Protein AF-A0A1W9WWT1-F1 (afdb_monomer_lite)

Secondary structure (DSSP, 8-state):
-HHHHHHIIIIIGGG--S-EEEEE--GGGGGG-HHHHHHHHHHHHHHHHHHHH-TTTTTEEEEEEE-SPP--SSGGG-GGGSS-EEEPPPPPHHHHHHHHHHTT----TTSTT----S-------------EEE-

Foldseek 3Di:
DVVVVCCCLVPPLVVDPAADEAEDEALVVCVVPPVVNLVVLLVVLVLVVCLVPPPSSVSYHYKYKHQDDDDDPDPSSHCVVDADKDWDDDDDPVRVVVVCVVVVHDDDPVVVPDDPPDDDPDDPPDPPRGIIIGD

Structure (mmCIF, N/CA/C/O backbone):
data_AF-A0A1W9WWT1-F1
#
_entry.id   AF-A0A1W9WWT1-F1
#
loop_
_atom_site.group_PDB
_atom_site.id
_atom_site.type_symbol
_atom_site.label_atom_id
_atom_site.label_alt_id
_atom_site.label_comp_id
_atom_site.label_asym_id
_atom_site.label_entity_id
_atom_site.label_seq_id
_atom_site.pdbx_PDB_ins_code
_atom_site.Cartn_x
_atom_site.Cartn_y
_atom_site.Cartn_z
_atom_site.occupancy
_atom_site.B_iso_or_equiv
_atom_site.auth_seq_id
_atom_site.auth_comp_id
_atom_site.auth_asym_id
_atom_site.auth_atom_id
_atom_site.pdbx_PDB_model_num
ATOM 1 N N . MET A 1 1 ? -7.079 11.645 14.188 1.00 66.00 1 MET A N 1
ATOM 2 C CA . MET A 1 1 ? -6.884 10.234 13.778 1.00 66.00 1 MET A CA 1
ATOM 3 C C . MET A 1 1 ? -8.153 9.390 13.941 1.00 66.00 1 MET A C 1
ATOM 5 O O . MET A 1 1 ? -8.537 8.754 12.972 1.00 66.00 1 MET A O 1
ATOM 9 N N . LEU A 1 2 ? -8.832 9.403 15.099 1.00 74.38 2 LEU A N 1
ATOM 10 C CA . LEU A 1 2 ? -10.027 8.569 15.352 1.00 74.38 2 LEU A CA 1
ATOM 11 C C . LEU A 1 2 ? -11.196 8.797 14.375 1.00 74.38 2 LEU A C 1
ATOM 13 O O . LEU A 1 2 ? -11.790 7.825 13.923 1.00 74.38 2 LEU A O 1
ATOM 17 N N . GLU A 1 3 ? -11.475 10.047 13.994 1.00 83.81 3 GLU A N 1
ATOM 18 C CA . GLU A 1 3 ? -12.557 10.383 13.048 1.00 83.81 3 GLU A CA 1
ATOM 19 C C . GLU A 1 3 ? -12.421 9.652 11.702 1.00 83.81 3 GLU A C 1
ATOM 21 O O . GLU A 1 3 ? -13.391 9.100 11.194 1.00 83.81 3 GLU A O 1
ATOM 26 N N . GLN A 1 4 ? -11.201 9.571 11.159 1.00 82.50 4 GLN A N 1
ATOM 27 C CA . GLN A 1 4 ? -10.942 8.924 9.865 1.00 82.50 4 GLN A CA 1
ATOM 28 C C . GLN A 1 4 ? -11.198 7.413 9.922 1.00 82.50 4 GLN A C 1
ATOM 30 O O . GLN A 1 4 ? -11.787 6.837 9.012 1.00 82.50 4 GLN A O 1
ATOM 35 N N . ILE A 1 5 ? -10.789 6.776 11.021 1.00 87.06 5 ILE A N 1
ATOM 36 C CA . ILE A 1 5 ? -10.984 5.340 11.262 1.00 87.06 5 ILE A CA 1
ATOM 37 C C . ILE A 1 5 ? -12.476 5.034 11.400 1.00 87.06 5 ILE A C 1
ATOM 39 O O . ILE A 1 5 ? -12.975 4.108 10.766 1.00 87.06 5 ILE A O 1
ATOM 43 N N . LEU A 1 6 ? -13.195 5.826 12.202 1.00 89.75 6 LEU A N 1
ATOM 44 C CA . LEU A 1 6 ? -14.630 5.649 12.407 1.00 89.75 6 LEU A CA 1
ATOM 45 C C . LEU A 1 6 ? -15.410 5.867 11.116 1.00 89.75 6 LEU A C 1
ATOM 47 O O . LEU A 1 6 ? -16.318 5.090 10.835 1.00 89.75 6 LEU A O 1
ATOM 51 N N . TYR A 1 7 ? -15.047 6.884 10.333 1.00 91.62 7 TYR A N 1
ATOM 52 C CA . TYR A 1 7 ? -15.685 7.141 9.052 1.00 91.62 7 TYR A CA 1
ATOM 53 C C . TYR A 1 7 ? -15.499 5.959 8.100 1.00 91.62 7 TYR A C 1
ATOM 55 O O . TYR A 1 7 ? -16.477 5.410 7.597 1.00 91.62 7 TYR A O 1
ATOM 63 N N . PHE A 1 8 ? -14.252 5.520 7.909 1.00 91.81 8 PHE A N 1
ATOM 64 C CA . PHE A 1 8 ? -13.938 4.421 7.000 1.00 91.81 8 PHE A CA 1
ATOM 65 C C . PHE A 1 8 ? -14.630 3.122 7.430 1.00 91.81 8 PHE A C 1
ATOM 67 O O . PHE A 1 8 ? -15.256 2.449 6.617 1.00 91.81 8 PHE A O 1
ATOM 74 N N . GLN A 1 9 ? -14.608 2.806 8.726 1.00 90.56 9 GLN A N 1
ATOM 75 C CA . GLN A 1 9 ? -15.267 1.615 9.250 1.00 90.56 9 GLN A CA 1
ATOM 76 C C . GLN A 1 9 ? -16.791 1.666 9.087 1.00 90.56 9 GLN A C 1
ATOM 78 O O . GLN A 1 9 ? -17.385 0.698 8.621 1.00 90.56 9 GLN A O 1
ATOM 83 N N . LYS A 1 10 ? -17.432 2.774 9.477 1.00 91.75 10 LYS A N 1
ATOM 84 C CA . LYS A 1 10 ? -18.900 2.875 9.518 1.00 91.75 10 LYS A CA 1
ATOM 85 C C . LYS A 1 10 ? -19.543 3.109 8.158 1.00 91.75 10 LYS A C 1
ATOM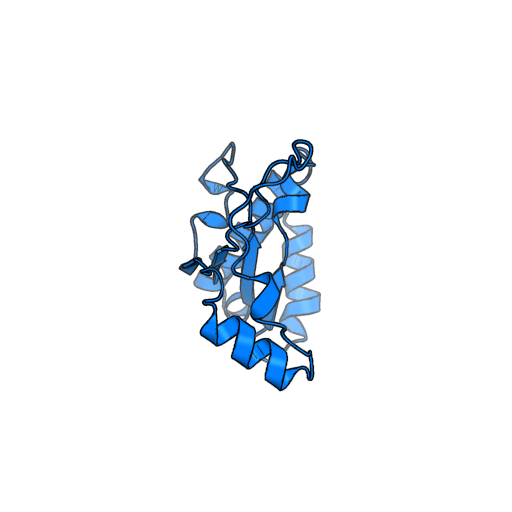 87 O O . LYS A 1 10 ? -20.696 2.739 7.996 1.00 91.75 10 LYS A O 1
ATOM 92 N N . HIS A 1 11 ? -18.840 3.752 7.229 1.00 92.62 11 HIS A N 1
ATOM 93 C CA . HIS A 1 11 ? -19.426 4.174 5.954 1.00 92.62 11 HIS A CA 1
ATOM 94 C C . HIS A 1 11 ? -18.840 3.469 4.737 1.00 92.62 11 HIS A C 1
ATOM 96 O O . HIS A 1 11 ? -19.489 3.452 3.698 1.00 92.62 11 HIS A O 1
ATOM 102 N N . ILE A 1 12 ? -17.629 2.915 4.835 1.00 91.69 12 ILE A N 1
ATOM 103 C CA . ILE A 1 12 ? -16.999 2.212 3.712 1.00 91.69 12 ILE A CA 1
ATOM 104 C C . ILE A 1 12 ? -16.980 0.711 3.985 1.00 91.69 12 ILE A C 1
ATOM 106 O O . ILE A 1 12 ? -17.581 -0.046 3.232 1.00 91.69 12 ILE A O 1
ATOM 110 N N . LEU A 1 13 ? -16.355 0.271 5.079 1.00 91.25 13 LEU A N 1
ATOM 111 C CA . LEU A 1 13 ? -16.226 -1.161 5.373 1.00 91.25 13 LEU A CA 1
ATOM 112 C C . LEU A 1 13 ? -17.570 -1.817 5.711 1.00 91.25 13 LEU A C 1
ATOM 114 O O . LEU A 1 13 ? -17.806 -2.944 5.293 1.00 91.25 13 LEU A O 1
ATOM 118 N N . ALA A 1 14 ? -18.462 -1.117 6.417 1.00 91.19 14 ALA A N 1
ATOM 119 C CA . ALA A 1 14 ? -19.783 -1.646 6.766 1.00 91.19 14 ALA A CA 1
ATOM 120 C C . ALA A 1 14 ? -20.691 -1.909 5.548 1.00 91.19 14 ALA A C 1
ATOM 122 O O . ALA A 1 14 ? -21.569 -2.764 5.622 1.00 91.19 14 ALA A O 1
ATOM 123 N N . GLU A 1 15 ? -20.477 -1.200 4.439 1.00 92.44 15 GLU A N 1
ATOM 124 C CA . GLU A 1 15 ? -21.291 -1.316 3.220 1.00 92.44 15 GLU A CA 1
ATOM 125 C C . GLU A 1 15 ? -20.749 -2.379 2.245 1.00 92.44 15 GLU A C 1
ATOM 127 O O . GLU A 1 15 ? -21.409 -2.739 1.268 1.00 92.44 15 GLU A O 1
ATOM 132 N N . ILE A 1 16 ? -19.540 -2.898 2.488 1.00 91.00 16 ILE A N 1
ATOM 133 C CA . ILE A 1 16 ? -18.864 -3.839 1.593 1.00 91.00 16 ILE A CA 1
ATOM 134 C C . ILE A 1 16 ? -18.933 -5.247 2.182 1.00 91.00 16 ILE A C 1
ATOM 136 O O . ILE A 1 16 ? -18.226 -5.602 3.123 1.00 91.00 16 ILE A O 1
ATOM 140 N N . ASN A 1 17 ? -19.752 -6.094 1.560 1.00 85.12 17 ASN A N 1
ATOM 141 C CA . ASN A 1 17 ? -19.860 -7.511 1.898 1.00 85.12 17 ASN A CA 1
ATOM 142 C C . ASN A 1 17 ? -18.756 -8.322 1.195 1.00 85.12 17 ASN A C 1
ATOM 144 O O . ASN A 1 17 ? -19.019 -9.037 0.229 1.00 85.12 17 ASN A O 1
ATOM 148 N N . GLY A 1 18 ? -17.506 -8.184 1.646 1.00 88.19 18 GLY A N 1
ATOM 149 C CA . GLY A 1 18 ? -16.369 -8.935 1.102 1.00 88.19 18 GLY A CA 1
ATOM 150 C C . GLY A 1 18 ? -15.008 -8.271 1.333 1.00 88.19 18 GLY A C 1
ATOM 151 O O . GLY A 1 18 ? -14.938 -7.221 1.971 1.00 88.19 18 GLY A O 1
ATOM 152 N N . PRO A 1 19 ? -13.915 -8.876 0.830 1.00 90.25 19 PRO A N 1
ATOM 153 C CA . PRO A 1 19 ? -12.591 -8.268 0.882 1.00 90.25 19 PRO A CA 1
ATOM 154 C C . PRO A 1 19 ? -12.536 -6.992 0.027 1.00 90.25 19 PRO A C 1
ATOM 156 O O . PRO A 1 19 ? -12.959 -6.987 -1.129 1.00 90.25 19 PRO A O 1
ATOM 159 N N . LEU A 1 20 ? -11.985 -5.919 0.593 1.00 92.69 20 LEU A N 1
ATOM 160 C CA . LEU A 1 20 ? -11.698 -4.657 -0.078 1.00 92.69 20 LEU A CA 1
ATOM 161 C C . LEU A 1 20 ? -10.186 -4.516 -0.247 1.00 92.69 20 LEU A C 1
ATOM 163 O O . LEU A 1 20 ? -9.459 -4.398 0.735 1.00 92.69 20 LEU A O 1
ATOM 167 N N . THR A 1 21 ? -9.712 -4.443 -1.486 1.00 93.44 21 THR A N 1
ATOM 168 C CA . THR A 1 21 ? -8.308 -4.130 -1.771 1.00 93.44 21 THR A CA 1
ATOM 169 C C . THR A 1 21 ? -8.165 -2.656 -2.141 1.00 93.44 21 THR A C 1
ATOM 171 O O . THR A 1 21 ? -8.737 -2.201 -3.131 1.00 93.44 21 THR A O 1
ATOM 174 N N . LEU A 1 22 ? -7.376 -1.907 -1.370 1.00 93.56 22 LEU A N 1
ATOM 175 C CA . LEU A 1 22 ? -7.042 -0.510 -1.636 1.00 93.56 22 LEU A CA 1
ATOM 176 C C . LEU A 1 22 ? -5.618 -0.408 -2.191 1.00 93.56 22 LEU A C 1
ATOM 178 O O . LEU A 1 22 ? -4.646 -0.558 -1.454 1.00 93.56 22 LEU A O 1
ATOM 182 N N . GLY A 1 23 ? -5.505 -0.124 -3.489 1.00 94.31 23 GLY A N 1
ATOM 183 C CA . GLY A 1 23 ? -4.231 0.136 -4.158 1.00 94.31 23 GLY A CA 1
ATOM 184 C C . GLY A 1 23 ? -3.884 1.622 -4.187 1.00 94.31 23 GLY A C 1
ATOM 185 O O . GLY A 1 23 ? -4.641 2.429 -4.721 1.00 94.31 23 GLY A O 1
ATOM 186 N N . LEU A 1 24 ? -2.726 1.975 -3.641 1.00 93.94 24 LEU A N 1
ATOM 187 C CA . LEU A 1 24 ? -2.171 3.323 -3.627 1.00 93.94 24 LEU A CA 1
ATOM 188 C C . LEU A 1 24 ? -0.910 3.343 -4.497 1.00 93.94 24 LEU A C 1
ATOM 190 O O . LEU A 1 24 ? 0.108 2.774 -4.106 1.00 93.94 24 LEU A O 1
ATOM 194 N N . ASP A 1 25 ? -0.979 3.984 -5.666 1.00 92.19 25 ASP A N 1
ATOM 195 C CA . ASP A 1 25 ? 0.183 4.175 -6.548 1.00 92.19 25 ASP A CA 1
ATOM 196 C C . ASP A 1 25 ? 0.885 5.514 -6.285 1.00 92.19 25 ASP A C 1
ATOM 198 O O . ASP A 1 25 ? 0.258 6.487 -5.858 1.00 92.19 25 ASP A O 1
ATOM 202 N N . ASP A 1 26 ? 2.191 5.564 -6.554 1.00 90.25 26 ASP A N 1
ATOM 203 C CA . ASP A 1 26 ? 3.059 6.733 -6.359 1.00 90.25 26 ASP A CA 1
ATOM 204 C C . ASP A 1 26 ? 2.933 7.399 -4.968 1.00 90.25 26 ASP A C 1
ATOM 206 O O . ASP A 1 26 ? 2.908 8.634 -4.851 1.00 90.25 26 ASP A O 1
ATOM 210 N N . VAL A 1 27 ? 2.868 6.607 -3.889 1.00 89.44 27 VAL A N 1
ATOM 211 C CA . VAL A 1 27 ? 2.739 7.139 -2.513 1.00 89.44 27 VAL A CA 1
ATOM 212 C C . VAL A 1 27 ? 3.887 8.087 -2.145 1.00 89.44 27 VAL A C 1
ATOM 214 O O . VAL A 1 27 ? 3.712 9.002 -1.337 1.00 89.44 27 VAL A O 1
ATOM 217 N N . ASP A 1 28 ? 5.034 7.961 -2.813 1.00 87.81 28 ASP A N 1
ATOM 218 C CA . ASP A 1 28 ? 6.173 8.857 -2.643 1.00 87.81 28 ASP A CA 1
ATOM 219 C C . ASP A 1 28 ? 5.906 10.330 -3.000 1.00 87.81 28 ASP A C 1
ATOM 221 O O . ASP A 1 28 ? 6.618 11.219 -2.527 1.00 87.81 28 ASP A O 1
ATOM 225 N N . LYS A 1 29 ? 4.829 10.645 -3.733 1.00 90.31 29 LYS A N 1
ATOM 226 C CA . LYS A 1 29 ? 4.405 12.040 -3.959 1.00 90.31 29 LYS A CA 1
ATOM 227 C C . LYS A 1 29 ? 4.067 12.767 -2.658 1.00 90.31 29 LYS A C 1
ATOM 229 O O . LYS A 1 29 ? 4.310 13.972 -2.560 1.00 90.31 29 LYS A O 1
ATOM 234 N N . VAL A 1 30 ? 3.547 12.050 -1.660 1.00 89.88 30 VAL A N 1
ATOM 235 C CA . VAL A 1 30 ? 3.163 12.627 -0.363 1.00 89.88 30 VAL A CA 1
ATOM 236 C C . VAL A 1 30 ? 4.397 13.038 0.450 1.00 89.88 30 VAL A C 1
ATOM 238 O O . VAL A 1 30 ? 4.313 13.958 1.259 1.00 89.88 30 VAL A O 1
ATOM 241 N N . PHE A 1 31 ? 5.575 12.456 0.185 1.00 87.19 31 PHE A N 1
ATOM 242 C CA . PHE A 1 31 ? 6.808 12.741 0.938 1.00 87.19 31 PHE A CA 1
ATOM 243 C C . PHE A 1 31 ? 7.258 14.203 0.831 1.00 87.19 31 PHE A C 1
ATOM 245 O O . PHE A 1 31 ? 7.958 14.705 1.706 1.00 87.19 31 PHE A O 1
ATOM 252 N N . LYS A 1 32 ? 6.808 14.912 -0.212 1.00 88.19 32 LYS A N 1
ATOM 253 C CA . LYS A 1 32 ? 7.063 16.345 -0.419 1.00 88.19 32 LYS A CA 1
ATOM 254 C C . LYS A 1 32 ? 6.293 17.249 0.550 1.00 88.19 32 LYS A C 1
ATOM 256 O O . LYS A 1 32 ? 6.539 18.452 0.561 1.00 88.19 32 LYS A O 1
ATOM 261 N N . TYR A 1 33 ? 5.374 16.696 1.345 1.00 90.69 33 TYR A N 1
ATOM 262 C CA . TYR A 1 33 ? 4.498 17.432 2.256 1.00 90.69 33 TYR A CA 1
ATOM 263 C C . TYR A 1 33 ? 4.717 16.973 3.710 1.00 90.69 33 TYR A C 1
ATOM 265 O O . TYR A 1 33 ? 3.968 16.130 4.211 1.00 90.69 33 TYR A O 1
ATOM 273 N N . PRO A 1 34 ? 5.710 17.544 4.423 1.00 83.44 34 PRO A N 1
ATOM 274 C CA . PRO A 1 34 ? 6.084 17.122 5.777 1.00 83.44 34 PRO A CA 1
ATOM 275 C C . PRO A 1 34 ? 4.934 17.151 6.790 1.00 83.44 34 PRO A C 1
ATOM 277 O O . PRO A 1 34 ? 4.878 16.313 7.682 1.00 83.44 34 PRO A O 1
ATOM 280 N N . TYR A 1 35 ? 3.992 18.084 6.630 1.00 85.75 35 TYR A N 1
ATOM 281 C CA . TYR A 1 35 ? 2.838 18.235 7.522 1.00 85.75 35 TYR A CA 1
ATOM 282 C C . TYR A 1 35 ? 1.765 17.154 7.346 1.00 85.75 35 TYR A C 1
ATOM 284 O O . TYR A 1 35 ? 0.903 17.019 8.205 1.00 85.75 35 TYR A O 1
ATOM 292 N N . ILE A 1 36 ? 1.782 16.417 6.231 1.00 87.75 36 ILE A N 1
ATOM 293 C CA . ILE A 1 36 ? 0.744 15.435 5.880 1.00 87.75 36 ILE A CA 1
ATOM 294 C C . ILE A 1 36 ? 1.310 14.016 5.917 1.00 87.75 36 ILE A C 1
ATOM 296 O O . ILE A 1 36 ? 0.615 13.089 6.323 1.00 87.75 36 ILE A O 1
ATOM 300 N N . VAL A 1 37 ? 2.568 13.838 5.499 1.00 88.50 37 VAL A N 1
ATOM 301 C CA . VAL A 1 37 ? 3.165 12.517 5.266 1.00 88.50 37 VAL A CA 1
ATOM 302 C C . VAL A 1 37 ? 3.126 11.606 6.491 1.00 88.50 37 VAL A C 1
ATOM 304 O O . VAL A 1 37 ? 2.697 10.464 6.371 1.00 88.50 37 VAL A O 1
ATOM 307 N N . GLU A 1 38 ? 3.510 12.101 7.667 1.00 85.44 38 GLU A N 1
ATOM 308 C CA . GLU A 1 38 ? 3.569 11.292 8.892 1.00 85.44 38 GLU A CA 1
ATOM 309 C C . GLU A 1 38 ? 2.170 10.845 9.345 1.00 85.44 38 GLU A C 1
ATOM 311 O O . GLU A 1 38 ? 1.979 9.690 9.729 1.00 85.44 38 GLU A O 1
ATOM 316 N N . ASP A 1 39 ? 1.174 11.729 9.256 1.00 87.25 39 ASP A N 1
ATOM 317 C CA . ASP A 1 39 ? -0.205 11.412 9.638 1.00 87.25 39 ASP A CA 1
ATOM 318 C C . ASP A 1 39 ? -0.870 10.474 8.625 1.00 87.25 39 ASP A C 1
ATOM 320 O O . ASP A 1 39 ? -1.577 9.542 9.013 1.00 87.25 39 ASP A O 1
ATOM 324 N N . PHE A 1 40 ? -0.610 10.678 7.331 1.00 90.06 40 PHE A N 1
ATOM 325 C CA . PHE A 1 40 ? -1.118 9.824 6.262 1.00 90.06 40 PHE A CA 1
ATOM 326 C C . PHE A 1 40 ? -0.539 8.406 6.346 1.00 90.06 40 PHE A C 1
ATOM 328 O O . PHE A 1 40 ? -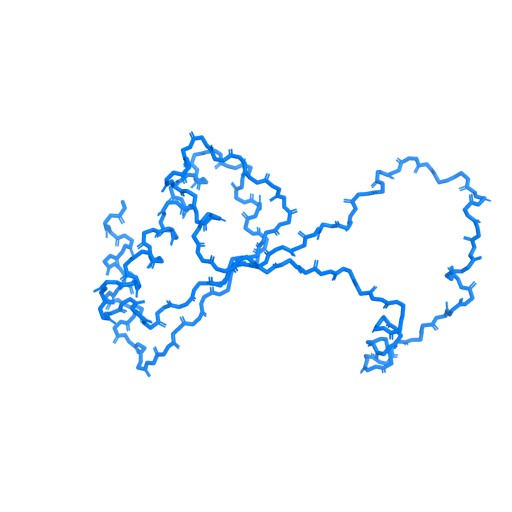1.287 7.431 6.374 1.00 90.06 40 PHE A O 1
ATOM 335 N N . LEU A 1 41 ? 0.786 8.278 6.444 1.00 88.69 41 LEU A N 1
ATOM 336 C CA . LEU A 1 41 ? 1.458 6.983 6.568 1.00 88.69 41 LEU A CA 1
ATOM 337 C C . LEU A 1 41 ? 1.103 6.283 7.886 1.00 88.69 41 LEU A C 1
ATOM 339 O O . LEU A 1 41 ? 0.837 5.080 7.891 1.00 88.69 41 LEU A O 1
ATOM 343 N N . GLY A 1 42 ? 1.009 7.043 8.982 1.00 88.38 42 GLY A N 1
ATOM 344 C CA . GLY A 1 42 ? 0.555 6.533 10.272 1.00 88.38 42 GLY A CA 1
ATOM 345 C C . GLY A 1 42 ? -0.881 6.006 10.226 1.00 88.38 42 GLY A C 1
ATOM 346 O O . GLY A 1 42 ? -1.170 4.970 10.819 1.00 88.38 42 GLY A O 1
ATOM 347 N N . MET A 1 43 ? -1.777 6.661 9.483 1.00 91.06 43 MET A N 1
ATOM 348 C CA . MET A 1 43 ? -3.141 6.171 9.268 1.00 91.06 43 MET A CA 1
ATOM 349 C C . MET A 1 43 ? -3.149 4.820 8.540 1.00 91.06 43 MET A C 1
ATOM 351 O O . MET A 1 43 ? -3.804 3.894 9.014 1.00 91.06 43 MET A O 1
ATOM 355 N N . LEU A 1 44 ? -2.389 4.679 7.446 1.00 91.44 44 LEU A N 1
ATOM 356 C CA . LEU A 1 44 ? -2.276 3.407 6.715 1.00 91.44 44 LEU A CA 1
ATOM 357 C C . LEU A 1 44 ? -1.730 2.288 7.606 1.00 91.44 44 LEU A C 1
ATOM 359 O O . LEU A 1 44 ? -2.239 1.169 7.585 1.00 91.44 44 LEU A O 1
ATOM 363 N N . ARG A 1 45 ? -0.733 2.606 8.439 1.00 89.00 45 ARG A N 1
ATOM 364 C CA . ARG A 1 45 ? -0.185 1.671 9.422 1.00 89.00 45 ARG A CA 1
ATOM 365 C C . ARG A 1 45 ? -1.248 1.203 10.418 1.00 89.00 45 ARG A C 1
ATOM 367 O O . ARG A 1 45 ? -1.368 0.008 10.662 1.00 89.00 45 ARG A O 1
ATOM 374 N N . VAL A 1 46 ? -2.040 2.125 10.966 1.00 90.62 46 VAL A N 1
ATOM 375 C CA . VAL A 1 46 ? -3.124 1.780 11.899 1.00 90.62 46 VAL A CA 1
ATOM 376 C C . VAL A 1 46 ? -4.181 0.905 11.227 1.00 90.62 46 VAL A C 1
ATOM 378 O O . VAL A 1 46 ? -4.674 -0.028 11.853 1.00 90.62 46 VAL A O 1
ATOM 381 N N . TRP A 1 47 ? -4.527 1.173 9.968 1.00 91.88 47 TRP A N 1
ATOM 382 C CA . TRP A 1 47 ? -5.482 0.354 9.216 1.00 91.88 47 TRP A CA 1
ATOM 383 C C . TRP A 1 47 ? -4.970 -1.071 8.999 1.00 91.88 47 TRP A C 1
ATOM 385 O O . TRP A 1 47 ? -5.701 -2.021 9.270 1.00 91.88 47 TRP A O 1
ATOM 395 N N . HIS A 1 48 ? -3.705 -1.218 8.591 1.00 89.94 48 HIS A N 1
ATOM 396 C CA . HIS A 1 48 ? -3.052 -2.521 8.469 1.00 89.94 48 HIS A CA 1
ATOM 397 C C . HIS A 1 48 ? -3.048 -3.282 9.805 1.00 89.94 48 HIS A C 1
ATOM 399 O O . HIS A 1 48 ? -3.462 -4.438 9.862 1.00 89.94 48 HIS A O 1
ATOM 405 N N . ASP A 1 49 ? -2.626 -2.636 10.896 1.00 89.94 49 ASP A N 1
ATOM 406 C CA . ASP A 1 49 ? -2.522 -3.289 12.207 1.00 89.94 49 ASP A CA 1
ATOM 407 C C . ASP A 1 49 ? -3.900 -3.708 12.748 1.00 89.94 49 ASP A C 1
ATOM 409 O O . ASP A 1 49 ? -4.049 -4.808 13.284 1.00 89.94 49 ASP A O 1
ATOM 413 N N . ARG A 1 50 ? -4.937 -2.882 12.542 1.00 90.81 50 ARG A N 1
ATOM 414 C CA . ARG A 1 50 ? -6.331 -3.249 12.847 1.00 90.81 50 ARG A CA 1
ATOM 415 C C . ARG A 1 50 ? -6.797 -4.440 12.026 1.00 90.81 50 ARG A C 1
ATOM 417 O O . ARG A 1 50 ? -7.493 -5.290 12.570 1.00 90.81 50 ARG A O 1
ATOM 424 N N . GLY A 1 51 ? -6.383 -4.544 10.765 1.00 89.56 51 GLY A N 1
ATOM 425 C CA . GLY A 1 51 ? -6.680 -5.694 9.911 1.00 89.56 51 GLY A CA 1
ATOM 426 C C . GLY A 1 51 ? -6.192 -7.028 10.476 1.00 89.56 51 GLY A C 1
ATOM 427 O O . GLY A 1 51 ? -6.763 -8.060 10.157 1.00 89.56 51 GLY A O 1
ATOM 428 N N . GLN A 1 52 ? -5.210 -7.028 11.380 1.00 87.00 52 GLN A N 1
ATOM 429 C CA . GLN A 1 52 ? -4.728 -8.251 12.027 1.00 87.00 52 GLN A CA 1
ATOM 430 C C . GLN A 1 52 ? -5.547 -8.655 13.264 1.00 87.00 52 GLN A C 1
ATOM 432 O O . GLN A 1 52 ? -5.495 -9.809 13.687 1.00 87.00 52 GLN A O 1
ATOM 437 N N . GLN A 1 53 ? -6.295 -7.724 13.866 1.00 87.88 53 GLN A N 1
ATOM 438 C CA . GLN A 1 53 ? -6.942 -7.915 15.174 1.00 87.88 53 GLN A CA 1
ATOM 439 C C . GLN A 1 53 ? -8.467 -7.750 15.147 1.00 87.88 53 GLN A C 1
ATOM 441 O O . GLN A 1 53 ? -9.169 -8.385 15.931 1.00 87.88 53 GLN A O 1
ATOM 446 N N . GLU A 1 54 ? -8.996 -6.904 14.266 1.00 89.56 54 GLU A N 1
ATOM 447 C CA . GLU A 1 54 ? -10.399 -6.499 14.240 1.00 89.56 54 GLU A CA 1
ATOM 448 C C . GLU A 1 54 ? -11.114 -7.078 13.013 1.00 89.56 54 GLU A C 1
ATOM 450 O O . GLU A 1 54 ? -10.750 -6.787 11.875 1.00 89.56 54 GLU A O 1
ATOM 455 N N . ALA A 1 55 ? -12.193 -7.837 13.232 1.00 86.19 55 ALA A N 1
ATOM 456 C CA . ALA A 1 55 ? -12.935 -8.519 12.162 1.00 86.19 55 ALA A CA 1
ATOM 457 C C . ALA A 1 55 ? -13.411 -7.581 11.036 1.00 86.19 55 ALA A C 1
ATOM 459 O O . ALA A 1 55 ? -13.360 -7.941 9.866 1.00 86.19 55 ALA A O 1
ATOM 460 N N . HIS A 1 56 ? -13.818 -6.353 11.376 1.00 85.00 56 HIS A N 1
ATOM 461 C CA . HIS A 1 56 ? -14.259 -5.357 10.393 1.00 85.00 56 HIS A CA 1
ATOM 462 C C . HIS A 1 56 ? -13.131 -4.892 9.462 1.00 85.00 56 HIS A C 1
ATOM 464 O O . HIS A 1 56 ? -13.408 -4.455 8.353 1.00 85.00 56 HIS A O 1
ATOM 470 N N . TRP A 1 57 ? -11.876 -4.965 9.915 1.00 91.31 57 TRP A N 1
ATOM 471 C CA . TRP A 1 57 ? -10.696 -4.511 9.179 1.00 91.31 57 TRP A CA 1
ATOM 472 C C . TRP A 1 57 ? -9.957 -5.659 8.482 1.00 91.31 57 TRP A C 1
ATOM 474 O O . TRP A 1 57 ? -9.181 -5.399 7.572 1.00 91.31 57 TRP A O 1
ATOM 484 N N . GLN A 1 58 ? -10.207 -6.919 8.859 1.00 88.50 58 GLN A N 1
ATOM 485 C CA . GLN A 1 58 ? -9.601 -8.111 8.236 1.00 88.50 58 GLN A CA 1
ATOM 486 C C . GLN A 1 58 ? -9.919 -8.251 6.742 1.00 88.50 58 GLN A C 1
ATOM 488 O O . GLN A 1 58 ? -9.190 -8.910 6.005 1.00 88.50 58 GLN A O 1
ATOM 493 N N . THR A 1 59 ? -11.011 -7.641 6.284 1.00 89.00 59 THR A N 1
ATOM 494 C CA . THR A 1 59 ? -11.380 -7.610 4.868 1.00 89.00 59 THR A CA 1
ATOM 495 C C . THR A 1 59 ? -10.579 -6.580 4.077 1.00 89.00 59 THR A C 1
ATOM 497 O O . THR A 1 59 ? -10.537 -6.677 2.853 1.00 89.00 59 THR A O 1
ATOM 500 N N . LEU A 1 60 ? -9.929 -5.614 4.735 1.00 92.81 60 LEU A N 1
ATOM 501 C CA . LEU A 1 60 ? -9.135 -4.584 4.078 1.00 92.81 60 LEU A CA 1
ATOM 502 C C . LEU A 1 60 ? -7.725 -5.099 3.769 1.00 92.81 60 LEU A C 1
ATOM 504 O O . LEU A 1 60 ? -6.961 -5.447 4.664 1.00 92.81 60 LEU A O 1
ATOM 508 N N . GLN A 1 61 ? -7.357 -5.059 2.495 1.00 91.75 61 GLN A N 1
ATOM 509 C CA . GLN A 1 61 ? -6.009 -5.329 2.005 1.00 91.75 61 GLN A CA 1
ATOM 510 C C . GLN A 1 61 ? -5.425 -4.040 1.440 1.00 91.75 61 GLN A C 1
ATOM 512 O O . GLN A 1 61 ? -6.050 -3.390 0.601 1.00 91.75 61 GLN A O 1
ATOM 517 N N . LEU A 1 62 ? -4.235 -3.653 1.888 1.00 92.75 62 LEU A N 1
ATOM 518 C CA . LEU A 1 62 ? -3.569 -2.444 1.414 1.00 92.75 62 LEU A CA 1
ATOM 519 C C . LEU A 1 62 ? -2.466 -2.828 0.436 1.00 92.75 62 LEU A C 1
ATOM 521 O O . LEU A 1 62 ? -1.604 -3.624 0.772 1.00 92.75 62 LEU A O 1
ATOM 525 N N . ILE A 1 63 ? -2.471 -2.225 -0.752 1.00 92.69 63 ILE A N 1
ATOM 526 C CA . ILE A 1 63 ? -1.366 -2.334 -1.703 1.00 92.69 63 ILE A CA 1
ATOM 527 C C . ILE A 1 63 ? -0.701 -0.972 -1.821 1.00 92.69 63 ILE A C 1
ATOM 529 O O . ILE A 1 63 ? -1.274 -0.053 -2.399 1.00 92.69 63 ILE A O 1
ATOM 533 N N . ILE A 1 64 ? 0.505 -0.824 -1.278 1.00 91.19 64 ILE A N 1
ATOM 534 C CA . ILE A 1 64 ? 1.231 0.453 -1.282 1.00 91.19 64 ILE A CA 1
ATOM 535 C C . ILE A 1 64 ? 2.369 0.375 -2.288 1.00 91.19 64 ILE A C 1
ATOM 537 O O . ILE A 1 64 ? 3.334 -0.354 -2.067 1.00 91.19 64 ILE A O 1
ATOM 541 N N . VAL A 1 65 ? 2.280 1.150 -3.368 1.00 90.69 65 VAL A N 1
ATOM 542 C CA . VAL A 1 65 ? 3.331 1.253 -4.379 1.00 90.69 65 VAL A CA 1
ATOM 543 C C . VAL A 1 65 ? 4.106 2.551 -4.196 1.00 90.69 65 VAL A C 1
ATOM 545 O O . VAL A 1 65 ? 3.545 3.648 -4.168 1.00 90.69 65 VAL A O 1
ATOM 548 N N . HIS A 1 66 ? 5.422 2.425 -4.063 1.00 87.81 66 HIS A N 1
ATOM 549 C CA . HIS A 1 66 ? 6.328 3.561 -3.960 1.00 87.81 66 HIS A CA 1
ATOM 550 C C . HIS A 1 66 ? 7.617 3.292 -4.728 1.00 87.81 66 HIS A C 1
ATOM 552 O O . HIS A 1 66 ? 8.020 2.145 -4.944 1.00 87.81 66 HIS A O 1
ATOM 558 N N . SER A 1 67 ? 8.270 4.369 -5.149 1.00 83.31 67 SER A N 1
ATOM 559 C CA . SER A 1 67 ? 9.485 4.283 -5.958 1.00 83.31 67 SER A CA 1
ATOM 560 C C . SER A 1 67 ? 10.728 4.900 -5.325 1.00 83.31 67 SER A C 1
ATOM 562 O O . SER A 1 67 ? 11.853 4.550 -5.685 1.00 83.31 67 SER A O 1
ATOM 564 N N . GLN A 1 68 ? 10.526 5.801 -4.368 1.00 78.25 68 GLN A N 1
ATOM 565 C CA . GLN A 1 68 ? 11.587 6.436 -3.601 1.00 78.25 68 GLN A CA 1
ATOM 566 C C . GLN A 1 68 ? 11.719 5.751 -2.243 1.00 78.25 68 GLN A C 1
ATOM 568 O O . GLN A 1 68 ? 10.735 5.260 -1.680 1.00 78.25 68 GLN A O 1
ATOM 573 N N . GLU A 1 69 ? 12.940 5.714 -1.716 1.00 70.00 69 GLU A N 1
ATOM 574 C CA . GLU A 1 69 ? 13.165 5.274 -0.343 1.00 70.00 69 GLU A CA 1
ATOM 575 C C . GLU A 1 69 ? 12.740 6.392 0.615 1.00 70.00 69 GLU A C 1
ATOM 577 O O . GLU A 1 69 ? 13.171 7.537 0.487 1.00 70.00 69 GLU A O 1
ATOM 582 N N . TYR A 1 70 ? 11.855 6.057 1.553 1.00 72.88 70 TYR A N 1
ATOM 583 C CA . TYR A 1 70 ? 11.414 6.959 2.609 1.00 72.88 70 TYR A CA 1
ATOM 584 C C . TYR A 1 70 ? 12.118 6.594 3.906 1.00 72.88 70 TYR A C 1
ATOM 586 O O . TYR A 1 70 ? 11.989 5.464 4.379 1.00 72.88 70 TYR A O 1
ATOM 594 N N . THR A 1 71 ? 12.823 7.556 4.495 1.00 71.06 71 THR A N 1
ATOM 595 C CA . THR A 1 71 ? 13.404 7.416 5.831 1.00 71.06 71 THR A CA 1
ATOM 596 C C . THR A 1 71 ? 12.478 8.121 6.823 1.00 71.06 71 THR A C 1
ATOM 598 O O . THR A 1 71 ? 12.579 9.341 6.970 1.00 71.06 71 THR A O 1
ATOM 6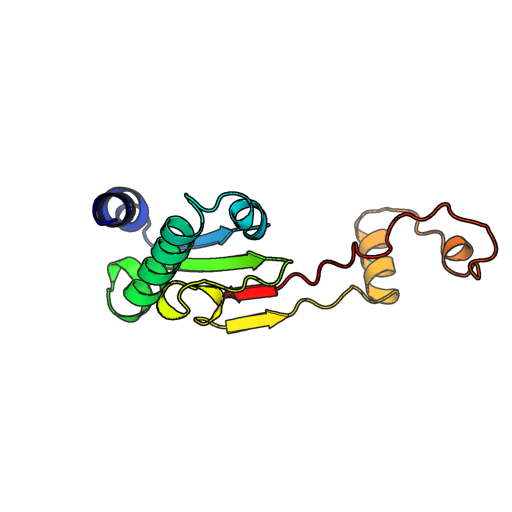01 N N . PRO A 1 72 ? 11.535 7.403 7.463 1.00 68.50 72 PRO A N 1
ATOM 602 C CA . PRO A 1 72 ? 10.620 8.001 8.429 1.00 68.50 72 PRO A CA 1
ATOM 603 C C . PRO A 1 72 ? 11.396 8.586 9.609 1.00 68.50 72 PRO A C 1
ATOM 605 O O . PRO A 1 72 ? 12.368 7.989 10.076 1.00 68.50 72 PRO A O 1
ATOM 608 N N . SER A 1 73 ? 10.920 9.708 10.151 1.00 66.75 73 SER A N 1
ATOM 609 C CA . SER A 1 73 ? 11.449 10.238 11.415 1.00 66.75 73 SER A CA 1
ATOM 610 C C . SER A 1 73 ? 11.109 9.319 12.599 1.00 66.75 73 SER A C 1
ATOM 612 O O . SER A 1 73 ? 11.851 9.244 13.578 1.00 66.75 73 SER A O 1
ATOM 614 N N . ASN A 1 74 ? 10.010 8.561 12.476 1.00 68.81 74 ASN A N 1
ATOM 615 C CA . ASN A 1 74 ? 9.567 7.550 13.427 1.00 68.81 74 ASN A CA 1
ATOM 616 C C . ASN A 1 74 ? 9.239 6.223 12.722 1.00 68.81 74 ASN A C 1
ATOM 618 O O . ASN A 1 74 ? 8.219 6.082 12.047 1.00 68.81 74 ASN A O 1
ATOM 622 N N . ILE A 1 75 ? 10.078 5.211 12.947 1.00 64.31 75 ILE A N 1
ATOM 623 C CA . ILE A 1 75 ? 9.969 3.870 12.345 1.00 64.31 75 ILE A CA 1
ATOM 624 C C . ILE A 1 75 ? 8.606 3.212 12.626 1.00 64.31 75 ILE A C 1
ATOM 626 O O . ILE A 1 75 ? 8.079 2.506 11.766 1.00 64.31 75 ILE A O 1
ATOM 630 N N . ASN A 1 76 ? 8.000 3.483 13.787 1.00 63.16 76 ASN A N 1
ATOM 631 C CA . ASN A 1 76 ? 6.714 2.899 14.184 1.00 63.16 76 ASN A CA 1
ATOM 632 C C . ASN A 1 76 ? 5.516 3.489 13.427 1.00 63.16 76 ASN A C 1
ATOM 634 O O . ASN A 1 76 ? 4.429 2.922 13.479 1.00 63.16 76 ASN A O 1
ATOM 638 N N . ARG A 1 77 ? 5.698 4.613 12.725 1.00 67.94 77 ARG A N 1
ATOM 639 C CA . ARG A 1 77 ? 4.655 5.253 11.906 1.00 67.94 77 ARG A CA 1
ATOM 640 C C . ARG A 1 77 ? 4.746 4.898 10.427 1.00 67.94 77 ARG A C 1
ATOM 642 O O . ARG A 1 77 ? 3.879 5.275 9.649 1.00 67.94 77 ARG A O 1
ATOM 649 N N . SER A 1 78 ? 5.777 4.152 10.043 1.00 75.81 78 SER A N 1
ATOM 650 C CA . SER A 1 78 ? 5.967 3.727 8.666 1.00 75.81 78 SER A CA 1
ATOM 651 C C . SER A 1 78 ? 5.144 2.473 8.361 1.00 75.81 78 SER A C 1
ATOM 653 O O . SER A 1 78 ? 5.321 1.454 9.043 1.00 75.81 78 SER A O 1
ATOM 655 N N . PRO A 1 79 ? 4.292 2.495 7.320 1.00 75.81 79 PRO A N 1
ATOM 656 C CA . PRO A 1 79 ? 3.669 1.292 6.793 1.00 75.81 79 PRO A CA 1
ATOM 657 C C . PRO A 1 79 ? 4.673 0.457 5.987 1.00 75.81 79 PRO A C 1
ATOM 659 O O . PRO A 1 79 ? 4.402 -0.695 5.698 1.00 75.81 79 PRO A O 1
ATOM 662 N N . PHE A 1 80 ? 5.854 0.994 5.650 1.00 73.56 80 PHE A N 1
ATOM 663 C CA . PHE A 1 80 ? 6.821 0.311 4.783 1.00 73.56 80 PHE A CA 1
ATOM 664 C C . PHE A 1 80 ? 7.598 -0.823 5.466 1.00 73.56 80 PHE A C 1
ATOM 666 O O . PHE A 1 80 ? 8.263 -1.606 4.794 1.00 73.56 80 PHE A O 1
ATOM 673 N N . ASN A 1 81 ? 7.512 -0.907 6.797 1.00 66.81 81 ASN A N 1
ATOM 674 C CA . ASN A 1 81 ? 8.140 -1.958 7.603 1.00 66.81 81 ASN A CA 1
ATOM 675 C C . ASN A 1 81 ? 7.151 -3.056 8.022 1.00 66.81 81 ASN A C 1
ATOM 677 O O . ASN A 1 81 ? 7.530 -3.965 8.759 1.00 66.81 81 ASN A O 1
ATOM 681 N N . VAL A 1 82 ? 5.887 -2.945 7.610 1.00 67.12 82 VAL A N 1
ATOM 682 C CA . VAL A 1 82 ? 4.840 -3.933 7.875 1.00 67.12 82 VAL A CA 1
ATOM 683 C C . VAL A 1 82 ? 4.252 -4.409 6.550 1.00 67.12 82 VAL A C 1
ATOM 685 O O . VAL A 1 82 ? 4.156 -3.633 5.605 1.00 67.12 82 VAL A O 1
ATOM 688 N N . GLY A 1 83 ? 3.915 -5.695 6.467 1.00 77.69 83 GLY A N 1
ATOM 689 C CA . GLY A 1 83 ? 3.439 -6.326 5.233 1.00 77.69 83 GLY A CA 1
ATOM 690 C C . GLY A 1 83 ? 4.531 -7.053 4.443 1.00 77.69 83 GLY A C 1
ATOM 691 O O . GLY A 1 83 ? 5.654 -7.251 4.919 1.00 77.69 83 GLY A O 1
ATOM 692 N N . LEU A 1 84 ? 4.181 -7.497 3.235 1.00 82.81 84 LEU A N 1
ATOM 693 C CA . LEU A 1 84 ? 5.064 -8.264 2.353 1.00 82.81 84 LEU A CA 1
ATOM 694 C C . LEU A 1 84 ? 5.708 -7.348 1.297 1.00 82.81 84 LEU A C 1
ATOM 696 O O . LEU A 1 84 ? 5.023 -6.935 0.359 1.00 82.81 84 LEU A O 1
ATOM 700 N N . PRO A 1 85 ? 7.021 -7.052 1.379 1.00 82.94 85 PRO A N 1
ATOM 701 C CA . PRO A 1 85 ? 7.688 -6.234 0.375 1.00 82.94 85 PRO A CA 1
ATOM 702 C C . PRO A 1 85 ? 7.910 -7.020 -0.921 1.00 82.94 85 PRO A C 1
ATOM 704 O O . PRO A 1 85 ? 8.661 -7.996 -0.966 1.00 82.94 85 PRO A O 1
ATOM 707 N N . ILE A 1 86 ? 7.321 -6.537 -2.011 1.00 84.94 86 ILE A N 1
ATOM 708 C CA . ILE A 1 86 ? 7.520 -7.042 -3.368 1.00 84.94 86 ILE A CA 1
ATOM 709 C C . ILE A 1 86 ? 8.363 -6.039 -4.143 1.00 84.94 86 ILE A C 1
ATOM 711 O O . ILE A 1 86 ? 7.957 -4.905 -4.402 1.00 84.94 86 ILE A O 1
ATOM 715 N N . LYS A 1 87 ? 9.552 -6.472 -4.558 1.00 83.00 87 LYS A N 1
ATOM 716 C CA . LYS A 1 87 ? 10.425 -5.691 -5.433 1.00 83.00 87 LYS A CA 1
ATOM 717 C C . LYS A 1 87 ? 10.090 -5.993 -6.889 1.00 83.00 87 LYS A C 1
ATOM 719 O O . LYS A 1 87 ? 10.347 -7.102 -7.351 1.00 83.00 87 LYS A O 1
ATOM 724 N N . LEU A 1 88 ? 9.571 -5.008 -7.617 1.00 85.62 88 LEU A N 1
ATOM 725 C CA . LEU A 1 88 ? 9.334 -5.152 -9.050 1.00 85.62 88 LEU A CA 1
ATOM 726 C C . LEU A 1 88 ? 10.656 -4.947 -9.800 1.00 85.62 88 LEU A C 1
ATOM 728 O O . LEU A 1 88 ? 11.366 -3.960 -9.591 1.00 85.62 88 LEU A O 1
ATOM 732 N N . ALA A 1 89 ? 11.013 -5.931 -10.622 1.00 87.88 89 ALA A N 1
ATOM 733 C CA . ALA A 1 89 ? 12.162 -5.853 -11.512 1.00 87.88 89 ALA A CA 1
ATOM 734 C C . ALA A 1 89 ? 11.781 -5.138 -12.812 1.00 87.88 89 ALA A C 1
ATOM 736 O O . ALA A 1 89 ? 10.621 -5.165 -13.228 1.00 87.88 89 ALA A O 1
ATOM 737 N N . ASP A 1 90 ? 12.773 -4.536 -13.463 1.00 88.94 90 ASP A N 1
ATOM 738 C CA . ASP A 1 90 ? 12.595 -4.001 -14.808 1.00 88.94 90 ASP A CA 1
ATOM 739 C C . ASP A 1 90 ? 12.265 -5.134 -15.789 1.00 88.94 90 ASP A C 1
ATOM 741 O O . ASP A 1 90 ? 12.705 -6.278 -15.624 1.00 88.94 90 ASP A O 1
ATOM 745 N N . LEU A 1 91 ? 11.495 -4.812 -16.829 1.00 91.62 91 LEU A N 1
ATOM 746 C CA . LEU A 1 91 ? 11.154 -5.778 -17.867 1.00 91.62 91 LEU A CA 1
ATOM 747 C C . LEU A 1 91 ? 12.407 -6.179 -18.654 1.00 91.62 91 LEU A C 1
ATOM 749 O O . LEU A 1 91 ? 13.198 -5.339 -19.087 1.00 91.62 91 LEU A O 1
ATOM 753 N N . THR A 1 92 ? 12.556 -7.478 -18.895 1.00 92.94 92 THR A N 1
ATOM 754 C CA . THR A 1 92 ? 13.553 -8.003 -19.834 1.00 92.94 92 THR A CA 1
ATOM 755 C C . THR A 1 92 ? 13.216 -7.596 -21.268 1.00 92.94 92 THR A C 1
ATOM 757 O O . THR A 1 92 ? 12.057 -7.351 -21.600 1.00 92.94 92 THR A O 1
ATOM 760 N N . LEU A 1 93 ? 14.209 -7.593 -22.164 1.00 91.00 93 LEU A N 1
ATOM 761 C CA . LEU A 1 93 ? 13.983 -7.287 -23.582 1.00 91.00 93 LEU A CA 1
ATOM 762 C C . LEU A 1 93 ? 12.897 -8.180 -24.208 1.00 91.00 93 LEU A C 1
ATOM 764 O O . LEU A 1 93 ? 12.064 -7.686 -24.963 1.00 91.00 93 LEU A O 1
ATOM 768 N N . ALA A 1 94 ? 12.877 -9.470 -23.860 1.00 91.50 94 ALA A N 1
ATOM 769 C CA . ALA A 1 94 ? 11.862 -10.408 -24.335 1.00 91.50 94 ALA A CA 1
ATOM 770 C C . ALA A 1 94 ? 10.452 -10.026 -23.846 1.00 91.50 94 ALA A C 1
ATOM 772 O O . ALA A 1 94 ? 9.509 -10.036 -24.632 1.00 91.50 94 ALA A O 1
ATOM 773 N N . GLN A 1 95 ? 10.311 -9.618 -22.580 1.00 93.81 95 GLN A N 1
ATOM 774 C CA . GLN A 1 95 ? 9.036 -9.129 -22.040 1.00 93.81 95 GLN A CA 1
ATOM 775 C C . GLN A 1 95 ? 8.604 -7.808 -22.684 1.00 93.81 95 GLN A C 1
ATOM 777 O O . GLN A 1 95 ? 7.424 -7.625 -22.955 1.00 93.81 95 GLN A O 1
ATOM 782 N N . VAL A 1 96 ? 9.541 -6.898 -22.974 1.00 93.00 96 VAL A N 1
ATOM 783 C CA . VAL A 1 96 ? 9.244 -5.649 -23.697 1.00 93.00 96 VAL A CA 1
ATOM 784 C C . VAL A 1 96 ? 8.749 -5.939 -25.118 1.00 93.00 96 VAL A C 1
ATOM 786 O O . VAL A 1 96 ? 7.809 -5.296 -25.584 1.00 93.00 96 VAL A O 1
ATOM 789 N N . GLN A 1 97 ? 9.348 -6.916 -25.804 1.00 90.75 97 GLN A N 1
ATOM 790 C CA . GLN A 1 97 ? 8.917 -7.348 -27.136 1.00 90.75 97 GLN A CA 1
ATOM 791 C C . GLN A 1 97 ? 7.526 -7.993 -27.110 1.00 90.75 97 GLN A C 1
ATOM 793 O O . GLN A 1 97 ? 6.675 -7.598 -27.905 1.00 90.75 97 GLN A O 1
ATOM 798 N N . ASP A 1 98 ? 7.278 -8.926 -26.185 1.00 93.25 98 ASP A N 1
ATOM 799 C CA . ASP A 1 98 ? 5.962 -9.557 -25.989 1.00 93.25 98 ASP A CA 1
ATOM 800 C C . ASP A 1 98 ? 4.885 -8.505 -25.670 1.00 93.25 98 ASP A C 1
ATOM 802 O O . ASP A 1 98 ? 3.834 -8.470 -26.312 1.00 93.25 98 ASP A O 1
ATOM 806 N N . LEU A 1 99 ? 5.180 -7.565 -24.768 1.00 93.94 99 LEU A N 1
ATOM 807 C CA . LEU A 1 99 ? 4.274 -6.470 -24.425 1.00 93.94 99 LEU A CA 1
ATOM 808 C C . LEU A 1 99 ? 3.997 -5.561 -25.632 1.00 93.94 99 LEU A C 1
ATOM 810 O O . LEU A 1 99 ? 2.846 -5.229 -25.907 1.00 93.94 99 LEU A O 1
ATOM 814 N N . SER A 1 100 ? 5.026 -5.216 -26.411 1.00 93.56 100 SER A N 1
ATOM 815 C CA . SER A 1 100 ? 4.859 -4.415 -27.631 1.00 93.56 100 SER A CA 1
ATOM 816 C C . SER A 1 100 ? 3.952 -5.111 -28.649 1.00 93.56 100 SER A C 1
ATOM 818 O O . SER A 1 100 ? 3.059 -4.472 -29.202 1.00 93.56 100 SER A O 1
ATOM 820 N N . GLN A 1 101 ? 4.126 -6.422 -28.854 1.00 92.88 101 GLN A N 1
ATOM 821 C CA . GLN A 1 101 ? 3.289 -7.212 -29.761 1.00 92.88 101 GLN A CA 1
ATOM 822 C C . GLN A 1 101 ? 1.826 -7.261 -29.302 1.00 92.88 101 GLN A C 1
ATOM 824 O O . GLN A 1 101 ? 0.933 -7.022 -30.114 1.00 92.88 101 GLN A O 1
ATOM 829 N N . ARG A 1 102 ? 1.566 -7.496 -28.006 1.00 94.38 102 ARG A N 1
ATOM 830 C CA . ARG A 1 102 ? 0.199 -7.523 -27.443 1.00 94.38 102 ARG A CA 1
ATOM 831 C C . ARG A 1 102 ? -0.536 -6.192 -27.589 1.00 94.38 102 ARG A C 1
ATOM 833 O O . ARG A 1 102 ? -1.752 -6.186 -27.743 1.00 94.38 102 ARG A O 1
ATOM 840 N N . HIS A 1 103 ? 0.195 -5.080 -27.561 1.00 93.69 103 HIS A N 1
ATOM 841 C CA . HIS A 1 103 ? -0.358 -3.737 -27.743 1.00 93.69 103 HIS A CA 1
ATOM 842 C C . HIS A 1 103 ? -0.312 -3.238 -29.200 1.00 93.69 103 HIS A C 1
ATOM 844 O O . HIS A 1 103 ? -0.632 -2.077 -29.448 1.00 93.69 103 HIS A O 1
ATOM 850 N N . GLY A 1 104 ? 0.082 -4.076 -30.170 1.00 92.00 104 GLY A N 1
ATOM 851 C CA . GLY A 1 104 ? 0.155 -3.697 -31.588 1.00 92.00 104 GLY A CA 1
ATOM 852 C C . GLY A 1 104 ? 1.219 -2.636 -31.903 1.00 92.00 104 GLY A C 1
ATOM 853 O O . GLY A 1 104 ? 1.161 -1.980 -32.943 1.00 92.00 104 GLY A O 1
ATOM 854 N N . LEU A 1 105 ? 2.190 -2.442 -31.010 1.00 90.06 105 LEU A N 1
ATOM 855 C CA . LEU A 1 105 ? 3.270 -1.479 -31.179 1.00 90.06 105 LEU A CA 1
ATOM 856 C C . LEU A 1 105 ? 4.384 -2.093 -32.030 1.00 90.06 105 LEU A C 1
ATOM 858 O O . LEU A 1 105 ? 4.875 -3.191 -31.764 1.00 90.06 105 LEU A O 1
ATOM 862 N N . THR A 1 106 ? 4.834 -1.356 -33.048 1.00 81.56 106 THR A N 1
ATOM 863 C CA . THR A 1 106 ? 5.982 -1.778 -33.860 1.00 81.56 106 THR A CA 1
ATOM 864 C C . THR A 1 106 ? 7.271 -1.526 -33.082 1.00 81.56 106 THR A C 1
ATOM 866 O O . THR A 1 106 ? 7.808 -0.418 -33.076 1.00 81.56 106 THR A O 1
ATOM 869 N N . TRP A 1 107 ? 7.782 -2.559 -32.415 1.00 75.62 107 TRP A N 1
ATOM 870 C CA . TRP A 1 107 ? 9.065 -2.485 -31.722 1.00 75.62 107 TRP A CA 1
ATOM 871 C C . TRP A 1 107 ? 10.225 -2.634 -32.713 1.00 75.62 107 TRP A C 1
ATOM 873 O O . TRP A 1 107 ? 10.533 -3.732 -33.181 1.00 75.62 107 TRP A O 1
ATOM 883 N N . ASN A 1 108 ? 10.884 -1.523 -33.051 1.00 72.00 108 ASN A N 1
ATOM 884 C CA . ASN A 1 108 ? 12.043 -1.543 -33.941 1.00 72.00 108 ASN A CA 1
ATOM 885 C C . ASN A 1 108 ? 1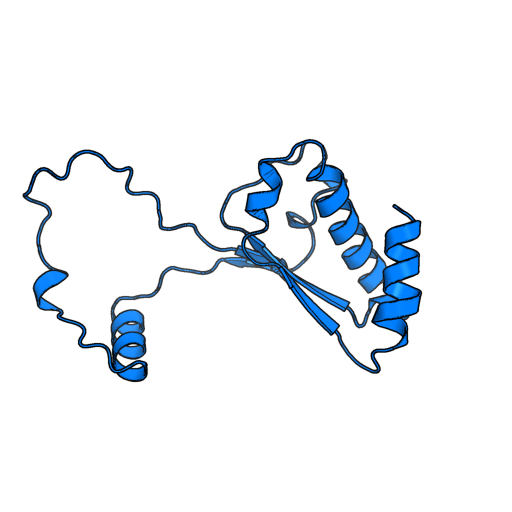3.329 -1.876 -33.163 1.00 72.00 108 ASN A C 1
ATOM 887 O O . ASN A 1 108 ? 13.990 -0.999 -32.604 1.00 72.00 108 ASN A O 1
ATOM 891 N N . THR A 1 109 ? 13.722 -3.148 -33.186 1.00 65.19 109 THR A N 1
ATOM 892 C CA . THR A 1 109 ? 14.952 -3.666 -32.559 1.00 65.19 109 THR A CA 1
ATOM 893 C C . THR A 1 109 ? 16.250 -3.070 -33.120 1.00 65.19 109 THR A C 1
ATOM 895 O O . THR A 1 109 ? 17.303 -3.214 -32.502 1.00 65.19 109 THR A O 1
ATOM 898 N N . LYS A 1 110 ? 16.222 -2.352 -34.255 1.00 57.84 110 LYS A N 1
ATOM 899 C CA . LYS A 1 110 ? 17.423 -1.694 -34.806 1.00 57.84 110 LYS A CA 1
ATOM 900 C C . LYS A 1 110 ? 17.840 -0.434 -34.038 1.00 57.84 110 LYS A C 1
ATOM 902 O O . LYS A 1 110 ? 18.977 0.004 -34.186 1.00 57.84 110 LYS A O 1
ATOM 907 N N . LEU A 1 111 ? 16.967 0.138 -33.204 1.00 55.16 111 LEU A N 1
ATOM 908 C CA . LEU A 1 111 ? 17.293 1.306 -32.371 1.00 55.16 111 LEU A CA 1
ATOM 909 C C . LEU A 1 111 ? 17.845 0.929 -30.984 1.00 55.16 111 LEU A C 1
ATOM 911 O O . LEU A 1 111 ? 18.449 1.776 -30.332 1.00 55.16 111 LEU A O 1
ATOM 915 N N . SER A 1 112 ? 17.705 -0.328 -30.548 1.00 54.69 112 SER A N 1
ATOM 916 C CA . SER A 1 112 ? 18.134 -0.784 -29.214 1.00 54.69 112 SER A CA 1
ATOM 917 C C . SER A 1 112 ? 19.605 -1.223 -29.124 1.00 54.69 112 SER A C 1
ATOM 919 O O . SER A 1 112 ? 20.068 -1.551 -28.037 1.00 54.69 112 SER A O 1
ATOM 921 N N . HIS A 1 113 ? 20.350 -1.214 -30.238 1.00 44.81 113 HIS A N 1
ATOM 922 C CA . HIS A 1 113 ? 21.778 -1.574 -30.307 1.00 44.81 113 HIS A CA 1
ATOM 923 C C . HIS A 1 113 ? 22.700 -0.418 -30.723 1.00 44.81 113 HIS A C 1
ATOM 925 O O . HIS A 1 113 ? 23.817 -0.664 -31.172 1.00 44.81 113 HIS A O 1
ATOM 931 N N . ARG A 1 114 ? 22.291 0.851 -30.584 1.00 38.12 114 ARG A N 1
ATOM 932 C CA . ARG A 1 114 ? 23.264 1.945 -30.731 1.00 38.12 114 ARG A CA 1
ATOM 933 C C . ARG A 1 114 ? 24.188 1.959 -29.506 1.00 38.12 114 ARG A C 1
ATOM 935 O O . ARG A 1 114 ? 23.689 2.210 -28.410 1.00 38.12 114 ARG A O 1
ATOM 942 N N . PRO A 1 115 ? 25.513 1.750 -29.656 1.00 39.88 115 PRO A N 1
ATOM 943 C CA . PRO A 1 115 ? 26.445 2.186 -28.630 1.00 39.88 115 PRO A CA 1
ATOM 944 C C . PRO A 1 115 ? 26.279 3.701 -28.516 1.00 39.88 115 PRO A C 1
ATOM 946 O O . PRO A 1 115 ? 26.192 4.398 -29.531 1.00 39.88 115 PRO A O 1
ATOM 949 N N . SER A 1 116 ? 26.172 4.206 -27.294 1.00 44.31 116 SER A N 1
ATOM 950 C CA . SER A 1 116 ? 25.980 5.622 -26.994 1.00 44.31 116 SER A CA 1
ATOM 951 C C . SER A 1 116 ? 27.187 6.457 -27.439 1.00 44.31 116 SER A C 1
ATOM 953 O O . SER A 1 116 ? 28.016 6.847 -26.628 1.00 44.31 116 SER A O 1
ATOM 955 N N . THR A 1 117 ? 27.301 6.756 -28.729 1.00 40.72 117 THR A N 1
ATOM 956 C CA . THR A 1 117 ? 28.253 7.733 -29.267 1.00 40.72 117 THR A CA 1
ATOM 957 C C . THR A 1 117 ? 27.493 8.882 -29.894 1.00 40.72 117 THR A C 1
ATOM 959 O O . THR A 1 117 ? 27.582 9.102 -31.091 1.00 40.72 117 THR A O 1
ATOM 962 N N . HIS A 1 118 ? 26.725 9.612 -29.093 1.00 36.34 118 HIS A N 1
ATOM 963 C CA . HIS A 1 118 ? 26.436 11.016 -29.362 1.00 36.34 118 HIS A CA 1
ATOM 964 C C . HIS A 1 118 ? 26.210 11.722 -28.031 1.00 36.34 118 HIS A C 1
ATOM 966 O O . HIS A 1 118 ? 25.492 11.214 -27.174 1.00 36.34 118 HIS A O 1
ATOM 972 N N . HIS A 1 119 ? 26.867 12.873 -27.870 1.00 39.09 119 HIS A N 1
ATOM 973 C CA . HIS A 1 119 ? 26.681 13.835 -26.789 1.00 39.09 119 HIS A CA 1
ATOM 974 C C . HIS A 1 119 ? 25.191 14.119 -26.551 1.00 39.09 119 HIS A C 1
ATOM 976 O O . HIS A 1 119 ? 24.609 15.034 -27.133 1.00 39.09 119 HIS A O 1
ATOM 982 N N . PHE A 1 120 ? 24.574 13.338 -25.671 1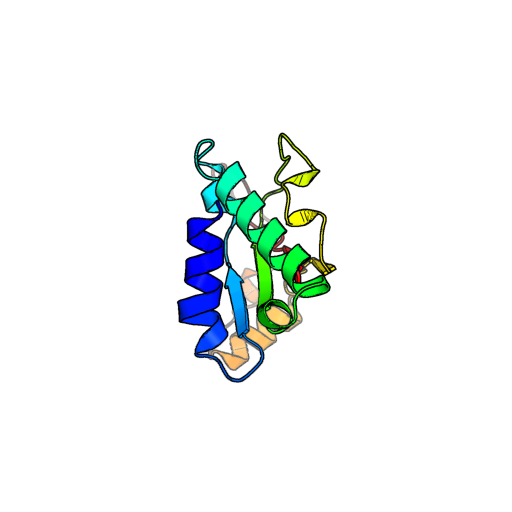.00 34.06 120 PHE A N 1
ATOM 983 C CA . PHE A 1 120 ? 23.315 13.697 -25.053 1.00 34.06 120 PHE A CA 1
ATOM 984 C C . PHE A 1 120 ? 23.670 14.660 -23.926 1.00 34.06 120 PHE A C 1
ATOM 986 O O . PHE A 1 120 ? 24.383 14.297 -22.987 1.00 34.06 120 PHE A O 1
ATOM 993 N N . ARG A 1 121 ? 23.238 15.918 -24.060 1.00 33.03 121 ARG A N 1
ATOM 994 C CA . ARG A 1 121 ? 23.256 16.879 -22.955 1.00 33.03 121 ARG A CA 1
ATOM 995 C C . ARG A 1 121 ? 22.712 16.179 -21.714 1.00 33.03 121 ARG A C 1
ATOM 997 O O . ARG A 1 121 ? 21.647 15.569 -21.764 1.00 33.03 121 ARG A O 1
ATOM 1004 N N . GLN A 1 122 ? 23.486 16.266 -20.639 1.00 38.59 122 GLN A N 1
ATOM 1005 C CA . GLN A 1 122 ? 23.203 15.698 -19.329 1.00 38.59 122 GLN A CA 1
ATOM 1006 C C . GLN A 1 122 ? 21.726 15.887 -18.959 1.00 38.59 122 GLN A C 1
ATOM 1008 O O . GLN A 1 122 ? 21.281 16.978 -18.623 1.00 38.59 122 GLN A O 1
ATOM 1013 N N . THR A 1 123 ? 20.967 14.801 -19.037 1.00 35.09 123 THR A N 1
ATOM 1014 C CA . THR A 1 123 ? 19.731 14.612 -18.278 1.00 35.09 123 THR A CA 1
ATOM 1015 C C . THR A 1 123 ? 20.006 13.384 -17.416 1.00 35.09 123 THR A C 1
ATOM 1017 O O . THR A 1 123 ? 20.520 12.400 -17.957 1.00 35.09 123 THR A O 1
ATOM 1020 N N . PRO A 1 124 ? 19.793 13.422 -16.090 1.00 34.31 124 PRO A N 1
ATOM 1021 C CA . PRO A 1 124 ? 20.229 12.329 -15.239 1.00 34.31 124 PRO A CA 1
ATOM 1022 C C . PRO A 1 124 ? 19.469 11.056 -15.615 1.00 34.31 124 PRO A C 1
ATOM 1024 O O . PRO A 1 124 ? 18.242 10.998 -15.550 1.00 34.31 124 PRO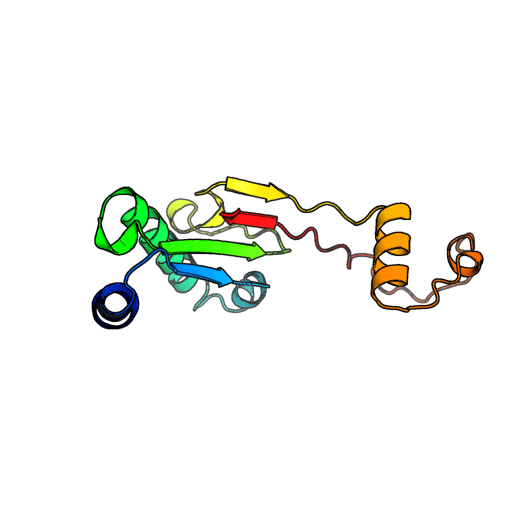 A O 1
ATOM 1027 N N . ALA A 1 125 ? 20.227 10.039 -16.017 1.00 37.06 125 ALA A N 1
ATOM 1028 C CA . ALA A 1 125 ? 19.775 8.690 -16.310 1.00 37.06 125 ALA A CA 1
ATOM 1029 C C . ALA A 1 125 ? 19.350 7.973 -15.017 1.00 37.06 125 ALA A C 1
ATOM 1031 O O . ALA A 1 125 ? 20.057 7.099 -14.528 1.00 37.06 125 ALA A O 1
ATOM 1032 N N . ASN A 1 126 ? 18.216 8.376 -14.437 1.00 35.28 126 ASN A N 1
ATOM 1033 C CA . ASN A 1 126 ? 17.724 7.817 -13.174 1.00 35.28 126 ASN A CA 1
ATOM 1034 C C . ASN A 1 126 ? 16.195 7.624 -13.130 1.00 35.28 126 ASN A C 1
ATOM 1036 O O . ASN A 1 126 ? 15.578 7.725 -12.075 1.00 35.28 126 ASN A O 1
ATOM 1040 N N . CYS A 1 127 ? 15.560 7.327 -14.270 1.00 37.28 127 CYS A N 1
ATOM 1041 C CA . CYS A 1 127 ? 14.114 7.057 -14.326 1.00 37.28 127 CYS A CA 1
ATOM 1042 C C . CYS A 1 127 ? 13.733 5.564 -14.289 1.00 37.28 127 CYS A C 1
ATOM 1044 O O . CYS A 1 127 ? 12.584 5.236 -14.562 1.00 37.28 127 CYS A O 1
ATOM 1046 N N . ALA A 1 128 ? 14.639 4.664 -13.891 1.00 40.72 128 ALA A N 1
ATOM 1047 C CA . ALA A 1 128 ? 14.270 3.310 -13.461 1.00 40.72 128 ALA A CA 1
ATOM 1048 C C . ALA A 1 128 ? 13.934 3.346 -11.963 1.00 40.72 128 ALA A C 1
ATOM 1050 O O . ALA A 1 128 ? 14.681 2.890 -11.096 1.00 40.72 128 ALA A O 1
ATOM 1051 N N . HIS A 1 129 ? 12.822 4.003 -11.655 1.00 41.59 129 HIS A N 1
ATOM 1052 C CA . HIS A 1 129 ? 12.260 4.049 -10.317 1.00 41.59 129 HIS A CA 1
ATOM 1053 C C . HIS A 1 129 ? 11.793 2.629 -9.968 1.00 41.59 129 HIS A C 1
ATOM 1055 O O . HIS A 1 129 ? 10.754 2.180 -10.449 1.00 41.59 129 HIS A O 1
ATOM 1061 N N . ARG A 1 130 ? 12.605 1.894 -9.190 1.00 49.69 130 ARG A N 1
ATOM 1062 C CA . ARG A 1 130 ? 12.289 0.538 -8.717 1.00 49.69 130 ARG A CA 1
ATOM 1063 C C . ARG A 1 130 ? 10.996 0.602 -7.912 1.00 49.69 130 ARG A C 1
ATOM 1065 O O . ARG A 1 130 ? 11.022 0.953 -6.735 1.00 49.69 130 ARG A O 1
ATOM 1072 N N . ARG A 1 131 ? 9.874 0.273 -8.544 1.00 46.97 131 ARG A N 1
ATOM 1073 C CA . ARG A 1 131 ? 8.580 0.229 -7.868 1.00 46.97 131 ARG A CA 1
ATOM 1074 C C . ARG A 1 131 ? 8.595 -0.932 -6.876 1.00 46.97 131 ARG A C 1
ATOM 1076 O O . ARG A 1 131 ? 8.896 -2.072 -7.233 1.00 46.97 131 ARG A O 1
ATOM 1083 N N . ARG A 1 132 ? 8.319 -0.637 -5.613 1.00 55.50 132 ARG A N 1
ATOM 1084 C CA . ARG A 1 132 ? 8.055 -1.642 -4.586 1.00 55.50 132 ARG A CA 1
ATOM 1085 C C . ARG A 1 132 ? 6.576 -1.591 -4.267 1.00 55.50 132 ARG A C 1
ATOM 1087 O O . ARG A 1 132 ? 6.058 -0.499 -4.069 1.00 55.50 132 ARG A O 1
ATOM 1094 N N . ALA A 1 133 ? 5.930 -2.748 -4.251 1.00 52.41 133 ALA A N 1
ATOM 1095 C CA . ALA A 1 133 ? 4.583 -2.904 -3.726 1.00 52.41 133 ALA A CA 1
ATOM 1096 C C . ALA A 1 133 ? 4.680 -3.557 -2.345 1.00 52.41 133 ALA A C 1
ATOM 1098 O O . ALA A 1 133 ? 5.455 -4.494 -2.168 1.00 52.41 133 ALA A O 1
ATOM 1099 N N . LEU A 1 134 ? 3.916 -3.070 -1.380 1.00 55.53 134 LEU A N 1
ATOM 1100 C CA . LEU A 1 134 ? 3.667 -3.766 -0.120 1.00 55.53 134 LEU A CA 1
ATOM 1101 C C . LEU A 1 134 ? 2.249 -4.299 -0.162 1.00 55.53 134 LEU A C 1
ATOM 1103 O O . LEU A 1 134 ? 1.357 -3.520 -0.484 1.00 55.53 134 LEU A O 1
ATOM 1107 N N . LEU A 1 135 ? 2.087 -5.591 0.116 1.00 55.66 135 LEU A N 1
ATOM 1108 C CA . LEU A 1 135 ? 0.795 -6.234 0.378 1.00 55.66 135 LEU A CA 1
ATOM 1109 C C . LEU A 1 135 ? 0.539 -6.320 1.884 1.00 55.66 135 LEU A C 1
ATOM 1111 O O . LEU A 1 135 ? 1.536 -6.551 2.615 1.00 55.66 135 LEU A O 1
#

pLDDT: mean 77.81, std 18.63, range [33.03, 94.38]

Sequence (135 aa):
MLEQILYFQKHILAEINGPLTLGLDDVDKVFKYPYIVEDFLGMLRVWHDRGQQEAHWQTLQLIIVHSQEYTPSNINRSPFNVGLPIKLADLTLAQVQDLSQRHGLTWNTKLSHRPSTHHFRQTPANCAHRRRALL

Radius of gyration: 20.23 Å; chains: 1; bounding box: 50×29×50 Å